Protein AF-A0A6V7KTI0-F1 (afdb_monomer_lite)

pLDDT: mean 82.79, std 10.91, range [51.28, 94.25]

Radius of gyration: 17.13 Å; chains: 1; bounding box: 45×37×36 Å

Foldseek 3Di:
DDDDDDDDPVHDDDDDDDPPDDDDFFDKDKDKDQFFDFDQDPVRDTDTHGDPDIKMFIKTWHQPVVVVVVVDDADNNPDTDIDTDPDDTDD

Sequence (91 aa):
VDEPFNLGPNVAIRGIAPADYAYTPETRCTLAGWGATIKKDENDEIELVPVHTLHWTDVTMKNAKECNDNGQKVRPQAELCTLSSPGHLRP

Secondary structure (DSSP, 8-state):
-PPPPPPBTTB-PPPPPPTT-PPPTT-EEEEEE-PPEEEE-TT--EEEE--SS-EEEEEEEE-HHHHHHTT----TTT--EEEEPTT--B-

Organism: NCBI:txid1563983

InterPro domains:
  IPR009003 Peptidase S1, PA clan [SSF50494] (2-87)

Structure (mmCIF, N/CA/C/O backbone):
data_AF-A0A6V7KTI0-F1
#
_entry.id   AF-A0A6V7KTI0-F1
#
loop_
_atom_site.group_PDB
_atom_site.id
_atom_site.type_symbol
_atom_site.label_atom_id
_atom_site.label_alt_id
_atom_site.label_comp_id
_atom_site.label_asym_id
_atom_site.label_entity_id
_atom_site.label_seq_id
_atom_site.pdbx_PDB_ins_code
_atom_site.Cartn_x
_atom_site.Cartn_y
_atom_site.Cartn_z
_atom_site.occupancy
_atom_site.B_iso_or_equiv
_atom_site.auth_seq_id
_atom_site.auth_comp_id
_atom_site.auth_asym_id
_atom_site.auth_atom_id
_atom_site.pdbx_PDB_model_num
ATOM 1 N N . VAL A 1 1 ? 11.734 -27.432 -10.057 1.00 58.47 1 VAL A N 1
ATOM 2 C CA . VAL A 1 1 ? 12.469 -26.464 -9.216 1.00 58.47 1 VAL A CA 1
ATOM 3 C C . VAL A 1 1 ? 12.504 -25.191 -10.011 1.00 58.47 1 VAL A C 1
ATOM 5 O O . VAL A 1 1 ? 13.018 -25.231 -11.121 1.00 58.47 1 VAL A O 1
ATOM 8 N N . ASP A 1 2 ? 11.866 -24.143 -9.509 1.00 82.62 2 ASP A N 1
ATOM 9 C CA . ASP A 1 2 ? 11.886 -22.845 -10.176 1.00 82.62 2 ASP A CA 1
ATOM 10 C C . ASP A 1 2 ? 13.304 -22.271 -10.090 1.00 82.62 2 ASP A C 1
ATOM 12 O O . ASP A 1 2 ? 13.960 -22.374 -9.049 1.00 82.62 2 ASP A O 1
ATOM 16 N N . GLU A 1 3 ? 13.807 -21.739 -11.202 1.00 85.88 3 GLU A N 1
ATOM 17 C CA . GLU A 1 3 ? 15.125 -21.110 -11.238 1.00 85.88 3 GLU A CA 1
ATOM 18 C C . GLU A 1 3 ? 15.112 -19.802 -10.428 1.00 85.88 3 GLU A C 1
ATOM 20 O O . GLU A 1 3 ? 14.115 -19.071 -10.441 1.00 85.88 3 GLU A O 1
ATOM 25 N N . PRO A 1 4 ? 16.201 -19.477 -9.707 1.00 87.50 4 PRO A N 1
ATOM 26 C CA . PRO A 1 4 ? 16.296 -18.213 -8.990 1.00 87.50 4 PRO A CA 1
ATOM 27 C C . PRO A 1 4 ? 16.258 -17.031 -9.968 1.00 87.50 4 PRO A C 1
ATOM 29 O O . PRO A 1 4 ? 16.840 -17.077 -11.051 1.00 87.50 4 PRO A O 1
ATOM 32 N N . PHE A 1 5 ? 15.597 -15.942 -9.574 1.00 87.25 5 PHE A N 1
ATOM 33 C CA . PHE A 1 5 ? 15.529 -14.730 -10.386 1.00 87.25 5 PHE A CA 1
ATOM 34 C C . PHE A 1 5 ? 16.800 -13.885 -10.249 1.00 87.25 5 PHE A C 1
ATOM 36 O O . PHE A 1 5 ? 17.381 -13.757 -9.169 1.00 87.25 5 PHE A O 1
ATOM 43 N N . ASN A 1 6 ? 17.198 -13.246 -11.349 1.00 93.06 6 ASN A N 1
ATOM 44 C CA . ASN A 1 6 ? 18.295 -12.285 -11.355 1.00 93.06 6 ASN A CA 1
ATOM 45 C C . ASN A 1 6 ? 17.796 -10.906 -10.912 1.00 93.06 6 ASN A C 1
ATOM 47 O O . ASN A 1 6 ? 16.818 -10.385 -11.453 1.00 93.06 6 ASN A O 1
ATOM 51 N N . LEU A 1 7 ? 18.488 -10.302 -9.947 1.00 93.88 7 LEU A N 1
ATOM 52 C CA . LEU A 1 7 ? 18.242 -8.917 -9.550 1.00 93.88 7 LEU A CA 1
ATOM 53 C C . LEU A 1 7 ? 18.719 -7.950 -10.639 1.00 93.88 7 LEU A C 1
ATOM 55 O O . LEU A 1 7 ? 19.684 -8.218 -11.355 1.00 93.88 7 LEU A O 1
ATOM 59 N N . GLY A 1 8 ? 18.059 -6.801 -10.743 1.00 93.81 8 GLY A N 1
ATOM 60 C CA . GLY A 1 8 ? 18.378 -5.791 -11.744 1.00 93.81 8 GLY A CA 1
ATOM 61 C C . GLY A 1 8 ? 17.520 -4.534 -11.602 1.00 93.81 8 GLY A C 1
ATOM 62 O O . GLY A 1 8 ? 16.766 -4.405 -10.639 1.00 93.81 8 GLY A O 1
ATOM 63 N N . PRO A 1 9 ? 17.581 -3.604 -12.570 1.00 94.25 9 PRO A N 1
ATOM 64 C CA . PRO A 1 9 ? 16.833 -2.346 -12.499 1.00 94.25 9 PRO A CA 1
ATOM 65 C C . PRO A 1 9 ? 15.311 -2.548 -12.421 1.00 94.25 9 PRO A C 1
ATOM 67 O O . PRO A 1 9 ? 14.618 -1.721 -11.838 1.00 94.25 9 PRO A O 1
ATOM 70 N N . ASN A 1 10 ? 14.807 -3.668 -12.953 1.00 92.44 10 ASN A N 1
ATOM 71 C CA . ASN A 1 10 ? 13.380 -4.003 -12.985 1.00 92.44 10 ASN A CA 1
ATOM 72 C C . ASN A 1 10 ? 12.988 -5.113 -11.993 1.00 92.44 10 ASN A C 1
ATOM 74 O O . ASN A 1 10 ? 11.817 -5.473 -11.916 1.00 92.44 10 ASN A O 1
ATOM 78 N N . VAL A 1 11 ? 13.950 -5.678 -11.251 1.00 93.38 11 VAL A N 1
ATOM 79 C CA . VAL A 1 11 ? 13.719 -6.768 -10.290 1.00 93.38 11 VAL A CA 1
ATOM 80 C C . VAL A 1 11 ? 14.498 -6.470 -9.017 1.00 93.38 11 VAL A C 1
ATOM 82 O O . VAL A 1 11 ? 15.722 -6.594 -8.974 1.00 93.38 11 VAL A O 1
ATOM 85 N N . ALA A 1 12 ? 13.777 -6.084 -7.969 1.00 92.00 12 ALA A N 1
ATOM 86 C CA . ALA A 1 12 ? 14.349 -5.758 -6.671 1.00 92.00 12 ALA A CA 1
ATOM 87 C C . ALA A 1 12 ? 13.506 -6.352 -5.541 1.00 92.00 12 ALA A C 1
ATOM 89 O O . ALA A 1 12 ? 12.278 -6.392 -5.614 1.00 92.00 12 ALA A O 1
ATOM 90 N N . ILE A 1 13 ? 14.175 -6.770 -4.469 1.00 91.75 13 ILE A N 1
ATOM 91 C CA . ILE A 1 13 ? 13.525 -7.243 -3.247 1.00 91.75 13 ILE A CA 1
ATOM 92 C C . ILE A 1 13 ? 13.167 -6.030 -2.383 1.00 91.75 13 ILE A C 1
ATOM 94 O O . ILE A 1 13 ? 13.961 -5.098 -2.235 1.00 91.75 13 ILE A O 1
ATOM 98 N N . ARG A 1 14 ? 11.962 -6.034 -1.807 1.00 89.88 14 ARG A N 1
ATOM 99 C CA . ARG A 1 14 ? 11.544 -5.047 -0.804 1.00 89.88 14 ARG A CA 1
ATOM 100 C C . ARG A 1 14 ? 11.806 -5.579 0.599 1.00 89.88 14 ARG A C 1
ATOM 102 O O . ARG A 1 14 ? 11.668 -6.772 0.852 1.00 89.88 14 ARG A O 1
ATOM 109 N N . GLY A 1 15 ? 12.199 -4.677 1.496 1.00 91.12 15 GLY A N 1
ATOM 110 C CA . GLY A 1 15 ? 12.389 -5.004 2.905 1.00 91.12 15 GLY A CA 1
ATOM 111 C C . GLY A 1 15 ? 11.077 -5.439 3.555 1.00 91.12 15 GLY A C 1
ATOM 112 O O . GLY A 1 15 ? 10.006 -4.955 3.190 1.00 91.12 15 GLY A O 1
ATOM 113 N N . ILE A 1 16 ? 11.179 -6.347 4.520 1.00 90.38 16 ILE A N 1
ATOM 114 C CA . IL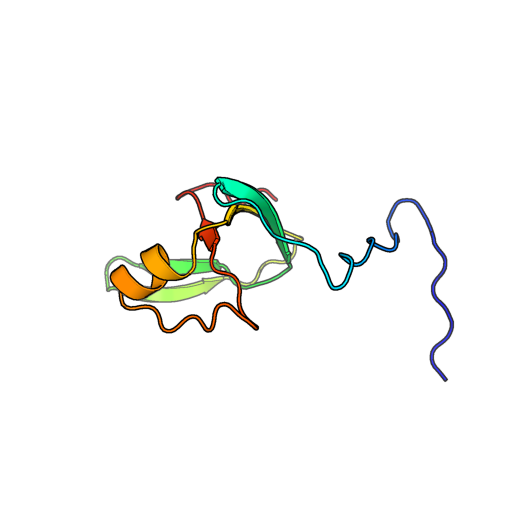E A 1 16 ? 10.057 -6.783 5.351 1.00 90.38 16 ILE A CA 1
ATOM 115 C C . ILE A 1 16 ? 10.089 -5.948 6.631 1.00 90.38 16 ILE A C 1
ATOM 117 O O . ILE A 1 16 ? 11.153 -5.779 7.230 1.00 90.38 16 ILE A O 1
ATOM 121 N N . ALA A 1 17 ? 8.939 -5.402 7.028 1.00 86.56 17 ALA A N 1
ATOM 122 C CA . ALA A 1 17 ? 8.826 -4.680 8.288 1.00 86.56 17 ALA A CA 1
ATOM 123 C C . ALA A 1 17 ? 9.152 -5.621 9.467 1.00 86.56 17 ALA A C 1
ATOM 125 O O . ALA A 1 17 ? 8.754 -6.789 9.434 1.00 86.56 17 ALA A O 1
ATOM 126 N N . PRO A 1 18 ? 9.878 -5.153 10.497 1.00 88.88 18 PRO A N 1
ATOM 127 C CA . PRO A 1 18 ? 10.168 -5.979 11.661 1.00 88.88 18 PRO A CA 1
ATOM 128 C C . PRO A 1 18 ? 8.877 -6.321 12.421 1.00 88.88 18 PRO A C 1
ATOM 130 O O . PRO A 1 18 ? 7.855 -5.651 12.278 1.00 88.88 18 PRO A O 1
ATOM 133 N N . ALA A 1 19 ? 8.912 -7.381 13.230 1.00 85.12 19 ALA A N 1
ATOM 134 C CA . ALA A 1 19 ? 7.723 -7.885 13.923 1.00 85.12 19 ALA A CA 1
ATOM 135 C C . ALA A 1 19 ? 7.114 -6.880 14.922 1.00 85.12 19 ALA A C 1
ATOM 137 O O . ALA A 1 19 ? 5.926 -6.955 15.219 1.00 85.12 19 ALA A O 1
ATOM 138 N N . ASP A 1 20 ? 7.918 -5.946 15.428 1.00 84.31 20 ASP A N 1
ATOM 139 C CA . ASP A 1 20 ? 7.527 -4.868 16.339 1.00 84.31 20 ASP A CA 1
ATOM 140 C C . ASP A 1 20 ? 7.183 -3.559 15.610 1.00 84.31 20 ASP A C 1
ATOM 142 O O . ASP A 1 20 ? 7.005 -2.520 16.248 1.00 84.31 20 ASP A O 1
ATOM 146 N N . TYR A 1 21 ? 7.077 -3.588 14.278 1.00 83.00 21 TYR A N 1
ATOM 147 C CA . TYR A 1 21 ? 6.732 -2.410 13.501 1.00 83.00 21 TYR A CA 1
ATOM 148 C C . TYR A 1 21 ? 5.347 -1.883 13.888 1.00 83.00 21 TYR A C 1
ATOM 150 O O . TYR A 1 21 ? 4.310 -2.465 13.562 1.00 83.00 21 TYR A O 1
ATOM 158 N N . ALA A 1 22 ? 5.338 -0.727 14.544 1.00 80.00 22 ALA A N 1
ATOM 159 C CA . ALA A 1 22 ? 4.143 0.066 14.749 1.00 80.00 22 ALA A CA 1
ATOM 160 C C . ALA A 1 22 ? 3.978 1.020 13.563 1.00 80.00 22 ALA A C 1
ATOM 162 O O . ALA A 1 22 ? 4.826 1.879 13.316 1.00 80.00 22 ALA A O 1
ATOM 163 N N . TYR A 1 23 ? 2.879 0.875 12.828 1.00 81.50 23 TYR A N 1
ATOM 164 C CA . TYR A 1 23 ? 2.543 1.834 11.786 1.00 81.50 23 TYR A CA 1
ATOM 165 C C . TYR A 1 23 ? 2.071 3.151 12.406 1.00 81.50 23 TYR A C 1
ATOM 167 O O . TYR A 1 23 ? 1.376 3.170 13.424 1.00 81.50 23 TYR A O 1
ATOM 175 N N . THR A 1 24 ? 2.392 4.260 11.748 1.00 85.12 24 THR A N 1
ATOM 176 C CA . THR A 1 24 ? 1.879 5.578 12.126 1.00 85.12 24 THR A CA 1
ATOM 177 C C . THR A 1 24 ? 0.630 5.875 11.293 1.00 85.12 24 THR A C 1
ATOM 179 O O . THR A 1 24 ? 0.697 5.788 10.062 1.00 85.12 24 THR A O 1
ATOM 182 N N . PRO A 1 25 ? -0.521 6.226 11.892 1.00 83.38 25 PRO A N 1
ATOM 183 C CA . PRO A 1 25 ? -1.652 6.757 11.133 1.00 83.38 25 PRO A CA 1
ATOM 184 C C . PRO A 1 25 ? -1.226 7.946 10.262 1.00 83.38 25 PRO A C 1
ATOM 186 O O . PRO A 1 25 ? -0.259 8.636 10.575 1.00 83.38 25 PRO A O 1
ATOM 189 N N . GLU A 1 26 ? -1.914 8.169 9.147 1.00 86.00 26 GLU A N 1
ATOM 190 C CA . GLU A 1 26 ? -1.547 9.156 8.119 1.00 86.00 26 GLU A CA 1
ATOM 191 C C . GLU A 1 26 ? -0.244 8.866 7.347 1.00 86.00 26 GLU A C 1
ATOM 193 O O . GLU A 1 26 ? 0.130 9.638 6.458 1.00 86.00 26 GLU A O 1
ATOM 198 N N . THR A 1 27 ? 0.425 7.734 7.604 1.00 89.62 27 THR A N 1
ATOM 199 C CA . THR A 1 27 ? 1.511 7.259 6.732 1.00 89.62 27 THR A CA 1
ATOM 200 C C . THR A 1 27 ? 0.987 7.076 5.313 1.00 89.62 27 THR A C 1
ATOM 202 O O . THR A 1 27 ? -0.025 6.408 5.091 1.00 89.62 27 THR A O 1
ATOM 205 N N . ARG A 1 28 ? 1.688 7.668 4.343 1.00 90.31 28 ARG A N 1
ATOM 206 C CA . ARG A 1 28 ? 1.407 7.477 2.919 1.00 90.31 28 ARG A CA 1
ATOM 207 C C . ARG A 1 28 ? 2.100 6.214 2.426 1.00 90.31 28 ARG A C 1
ATOM 209 O O . ARG A 1 28 ? 3.302 6.046 2.622 1.00 90.31 28 ARG A O 1
ATOM 216 N N . CYS A 1 29 ? 1.342 5.356 1.766 1.00 90.19 29 CYS A N 1
ATOM 217 C CA . CYS A 1 29 ? 1.816 4.135 1.134 1.00 90.19 29 CYS A CA 1
ATOM 218 C C . CYS A 1 29 ? 1.435 4.145 -0.347 1.00 90.19 29 CYS A C 1
ATOM 220 O O . CYS A 1 29 ? 0.499 4.832 -0.746 1.00 90.19 29 CYS A O 1
ATOM 222 N N . THR A 1 30 ? 2.122 3.343 -1.153 1.00 91.69 30 THR A N 1
ATOM 223 C CA . THR A 1 30 ? 1.783 3.161 -2.566 1.00 91.69 30 THR A CA 1
ATOM 224 C C . THR A 1 30 ? 1.248 1.752 -2.771 1.00 91.69 30 THR A C 1
ATOM 226 O O . THR A 1 30 ? 1.915 0.775 -2.429 1.00 91.69 30 THR A O 1
ATOM 229 N N . LEU A 1 31 ? 0.049 1.648 -3.339 1.00 89.75 31 LEU A N 1
ATOM 230 C CA . LEU A 1 31 ? -0.520 0.395 -3.818 1.00 89.75 31 LEU A CA 1
ATOM 231 C C . LEU A 1 31 ? -0.266 0.306 -5.321 1.00 89.75 31 LEU A C 1
ATOM 233 O O . LEU A 1 31 ? -0.648 1.219 -6.048 1.00 89.75 31 LEU A O 1
ATOM 237 N N . ALA A 1 32 ? 0.363 -0.774 -5.781 1.00 89.88 32 ALA A N 1
ATOM 238 C CA . ALA A 1 32 ? 0.649 -1.001 -7.194 1.00 89.88 32 ALA A CA 1
ATOM 239 C C . ALA A 1 32 ? 0.152 -2.381 -7.636 1.00 89.88 32 ALA A C 1
ATOM 241 O O . ALA A 1 32 ? 0.241 -3.348 -6.878 1.00 89.88 32 ALA A O 1
ATOM 242 N N . GLY A 1 33 ? -0.356 -2.480 -8.862 1.00 89.56 33 GLY A N 1
ATOM 243 C CA . GLY A 1 33 ? -0.797 -3.748 -9.433 1.00 89.56 33 GLY A CA 1
ATOM 244 C C . GLY A 1 33 ? -1.484 -3.607 -10.787 1.00 89.56 33 GLY A C 1
ATOM 245 O O . GLY A 1 33 ? -1.651 -2.510 -11.316 1.00 89.56 33 GLY A O 1
ATOM 246 N N . TRP A 1 34 ? -1.905 -4.750 -11.326 1.00 89.44 34 TRP A N 1
ATOM 247 C CA . TRP A 1 34 ? -2.663 -4.869 -12.579 1.00 89.44 34 TRP A CA 1
ATOM 248 C C . TRP A 1 34 ? -4.148 -5.173 -12.319 1.00 89.44 34 TRP A C 1
ATOM 250 O O . TRP A 1 34 ? -4.793 -5.897 -13.074 1.00 89.44 34 TRP A O 1
ATOM 260 N N . GLY A 1 35 ? -4.683 -4.688 -11.194 1.00 82.69 35 GLY A N 1
ATOM 261 C CA . GLY A 1 35 ? -6.095 -4.865 -10.852 1.00 82.69 35 GLY A CA 1
ATOM 262 C C . GLY A 1 35 ? -7.018 -4.149 -11.842 1.00 82.69 35 GLY A C 1
ATOM 263 O O . GLY A 1 35 ? -6.627 -3.165 -12.467 1.00 82.69 35 GLY A O 1
ATOM 264 N N . ALA A 1 36 ? -8.255 -4.629 -11.979 1.00 76.50 36 ALA A N 1
ATOM 265 C CA . ALA A 1 36 ? -9.252 -3.971 -12.818 1.00 76.50 36 ALA A CA 1
ATOM 266 C C . ALA A 1 36 ? -9.668 -2.617 -12.224 1.00 76.50 36 ALA A C 1
ATOM 268 O O . ALA A 1 36 ? -9.813 -2.474 -11.008 1.00 76.50 36 ALA A O 1
ATOM 269 N N . THR A 1 37 ? -9.907 -1.632 -13.090 1.00 69.00 37 THR A N 1
ATOM 270 C CA . THR A 1 37 ? -10.540 -0.379 -12.663 1.00 69.00 37 THR A CA 1
ATOM 271 C C . THR A 1 37 ? -12.048 -0.589 -12.620 1.00 69.00 37 THR A C 1
ATOM 273 O O . THR A 1 37 ? -12.628 -1.011 -13.617 1.00 69.00 37 THR A O 1
ATOM 276 N N . ILE A 1 38 ? -12.670 -0.292 -11.477 1.00 71.94 38 ILE A N 1
ATOM 277 C CA . ILE A 1 38 ? -14.129 -0.276 -11.326 1.00 71.94 38 ILE A CA 1
ATOM 278 C C . ILE A 1 38 ? -14.625 1.079 -11.824 1.00 71.94 38 ILE A C 1
ATOM 280 O O . ILE A 1 38 ? -14.355 2.105 -11.195 1.00 71.94 38 ILE A O 1
ATOM 284 N N . LYS A 1 39 ? -15.349 1.092 -12.941 1.00 66.00 39 LYS A N 1
ATOM 285 C CA . LYS A 1 39 ? -16.164 2.240 -13.341 1.00 66.00 39 LYS A CA 1
ATOM 286 C C . LYS A 1 39 ? -17.606 1.953 -12.958 1.00 66.00 39 LYS A C 1
ATOM 288 O O . LYS A 1 39 ? -18.090 0.850 -13.187 1.00 66.00 39 LYS A O 1
ATOM 293 N N . LYS A 1 40 ? -18.265 2.941 -12.360 1.00 65.94 40 LYS A N 1
ATOM 294 C CA . LYS A 1 40 ? -19.722 2.963 -12.271 1.00 65.94 40 LYS A CA 1
ATOM 295 C C . LYS A 1 40 ? -20.236 3.770 -13.449 1.00 65.94 40 LYS A C 1
ATOM 297 O O . LYS A 1 40 ? -19.770 4.897 -13.638 1.00 65.94 40 LYS A O 1
ATOM 302 N N . ASP A 1 41 ? -21.117 3.188 -14.246 1.00 68.12 41 ASP A N 1
ATOM 303 C CA . ASP A 1 41 ? -21.807 3.925 -15.299 1.00 68.12 41 ASP A CA 1
ATOM 304 C C . ASP A 1 41 ? -22.964 4.768 -14.721 1.00 68.12 41 ASP A C 1
ATOM 306 O O . ASP A 1 41 ? -23.169 4.848 -13.506 1.00 68.12 41 ASP A O 1
ATOM 310 N N . GLU A 1 42 ? -23.716 5.433 -15.597 1.00 75.56 42 GLU A N 1
ATOM 311 C CA . GLU A 1 42 ? -24.892 6.231 -15.224 1.00 75.56 42 GLU A CA 1
ATOM 312 C C . GLU A 1 42 ? -26.056 5.404 -14.644 1.00 75.56 42 GLU A C 1
ATOM 314 O O . GLU A 1 42 ? -26.971 5.975 -14.050 1.00 75.56 42 GLU A O 1
ATOM 319 N N . ASN A 1 43 ? -25.997 4.074 -14.763 1.00 77.75 43 ASN A N 1
ATOM 320 C CA . ASN A 1 43 ? -26.982 3.118 -14.264 1.00 77.75 43 ASN A CA 1
ATOM 321 C C . ASN A 1 43 ? -26.499 2.367 -13.008 1.00 77.75 43 ASN A C 1
ATOM 323 O O . ASN A 1 43 ? -27.143 1.403 -12.595 1.00 77.75 43 ASN A O 1
ATOM 327 N N . ASP A 1 44 ? -25.393 2.805 -12.386 1.00 75.25 44 ASP A N 1
ATOM 328 C CA . ASP A 1 44 ? -24.746 2.136 -11.246 1.00 75.25 44 ASP A CA 1
ATOM 329 C C . ASP A 1 44 ? -24.196 0.722 -11.564 1.00 75.25 44 ASP A C 1
ATOM 331 O O . ASP A 1 44 ? -23.843 -0.030 -10.646 1.00 75.25 44 ASP A O 1
ATOM 335 N N . GLU A 1 45 ? -24.053 0.352 -12.842 1.00 74.12 45 GLU A N 1
ATOM 336 C CA . GLU A 1 45 ? -23.427 -0.908 -13.244 1.00 74.12 45 GLU A CA 1
ATOM 337 C C . GLU A 1 45 ? -21.901 -0.841 -13.101 1.00 74.12 45 GLU A C 1
ATOM 339 O O . GLU A 1 45 ? -21.253 0.165 -13.404 1.00 74.12 45 GLU A O 1
ATOM 344 N N . ILE A 1 46 ? -21.312 -1.938 -12.609 1.00 74.44 46 ILE A N 1
ATOM 345 C CA .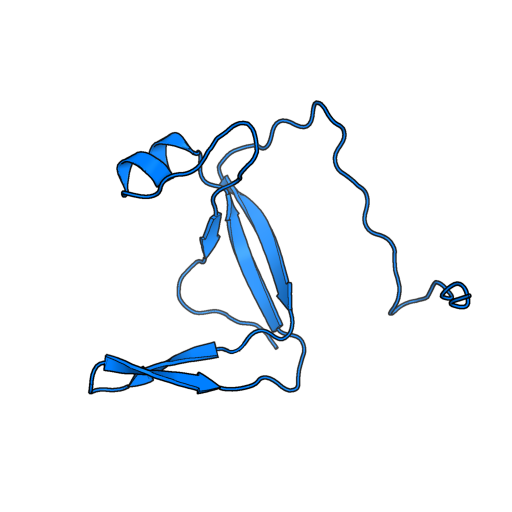 ILE A 1 46 ? -19.863 -2.070 -12.430 1.00 74.44 46 ILE A CA 1
ATOM 346 C C . ILE A 1 46 ? -19.245 -2.585 -13.729 1.00 74.44 46 ILE A C 1
ATOM 348 O O . ILE A 1 46 ? -19.320 -3.775 -14.035 1.00 74.44 46 ILE A O 1
ATOM 352 N N . GLU A 1 47 ? -18.555 -1.706 -14.450 1.00 75.56 47 GLU A N 1
ATOM 353 C CA . GLU A 1 47 ? -17.674 -2.095 -15.547 1.00 75.56 47 GLU A CA 1
ATOM 354 C C . GLU A 1 47 ? -16.261 -2.343 -14.997 1.00 75.56 47 GLU A C 1
ATOM 356 O O . GLU A 1 47 ? -15.625 -1.453 -14.420 1.00 75.56 47 GLU A O 1
ATOM 361 N N . LEU A 1 48 ? -15.758 -3.567 -15.181 1.00 74.88 48 LEU A N 1
ATOM 362 C CA . LEU A 1 48 ? -14.372 -3.924 -14.888 1.00 74.88 48 LEU A CA 1
ATOM 363 C C . LEU A 1 48 ? -13.523 -3.714 -16.137 1.00 74.88 48 LEU A C 1
ATOM 365 O O . LEU A 1 48 ? -13.572 -4.515 -17.069 1.00 74.88 48 LEU A O 1
ATOM 369 N N . VAL A 1 49 ? -12.703 -2.665 -16.139 1.00 72.50 49 VAL A N 1
ATOM 370 C CA . VAL A 1 49 ? -11.779 -2.407 -17.247 1.00 72.50 49 VAL A CA 1
ATOM 371 C C . VAL A 1 49 ? -10.437 -3.084 -16.948 1.00 72.50 49 VAL A C 1
ATOM 373 O O . VAL A 1 49 ? -9.771 -2.691 -15.980 1.00 72.50 49 VAL A O 1
ATOM 376 N N . PRO A 1 50 ? -10.022 -4.101 -17.731 1.00 71.25 50 PRO A N 1
ATOM 377 C CA . PRO A 1 50 ? -8.711 -4.717 -17.576 1.00 71.25 50 PRO A CA 1
ATOM 378 C C . PRO A 1 50 ? -7.610 -3.719 -17.942 1.00 71.25 50 PRO A C 1
ATOM 380 O O . PRO A 1 50 ? -7.733 -2.950 -18.895 1.00 71.25 50 PRO A O 1
ATOM 383 N N . VAL A 1 51 ? -6.516 -3.747 -17.183 1.00 77.38 51 VAL A N 1
ATOM 384 C CA . VAL A 1 51 ? -5.358 -2.877 -17.402 1.00 77.38 51 VAL A CA 1
ATOM 385 C C . VAL A 1 51 ? -4.199 -3.679 -17.989 1.00 77.38 51 VAL A C 1
ATOM 387 O O . VAL A 1 51 ? -3.857 -4.756 -17.504 1.00 77.38 51 VAL A O 1
ATOM 390 N N . HIS A 1 52 ? -3.593 -3.158 -19.056 1.00 85.75 52 HIS A N 1
ATOM 391 C CA . HIS A 1 52 ? -2.425 -3.771 -19.706 1.00 85.75 52 HIS A CA 1
ATOM 392 C C . HIS A 1 52 ? -1.094 -3.226 -19.175 1.00 85.75 52 HIS A C 1
ATOM 394 O O . HIS A 1 52 ? -0.033 -3.787 -19.439 1.00 85.75 52 HIS A O 1
ATOM 400 N N . THR A 1 53 ? -1.153 -2.134 -18.421 1.00 86.62 53 THR A N 1
ATOM 401 C CA . THR A 1 53 ? -0.016 -1.454 -17.806 1.00 86.62 53 THR A CA 1
ATOM 402 C C . THR A 1 53 ? -0.094 -1.582 -16.291 1.00 86.62 53 THR A C 1
ATOM 404 O O . THR A 1 53 ? -1.178 -1.734 -15.729 1.00 86.62 53 THR A O 1
ATOM 407 N N . LEU A 1 54 ? 1.062 -1.555 -15.626 1.00 88.19 54 LEU A N 1
ATOM 408 C CA . LEU A 1 54 ? 1.108 -1.472 -14.169 1.00 88.19 54 LEU A CA 1
ATOM 409 C C . LEU A 1 54 ? 0.532 -0.120 -13.754 1.00 88.19 54 LEU A C 1
ATOM 411 O O . LEU A 1 54 ? 0.959 0.899 -14.278 1.00 88.19 54 LEU A O 1
ATOM 415 N N . HIS A 1 55 ? -0.389 -0.108 -12.797 1.00 87.56 55 HIS A N 1
ATOM 416 C CA . HIS A 1 55 ? -0.878 1.130 -12.203 1.00 87.56 55 HIS A CA 1
ATOM 417 C C . HIS A 1 55 ? -0.477 1.214 -10.743 1.00 87.56 55 HIS A C 1
ATOM 419 O O . HIS A 1 55 ? -0.262 0.195 -10.078 1.00 87.56 55 HIS A O 1
ATOM 425 N N . TRP A 1 56 ? -0.434 2.438 -10.229 1.00 89.19 56 TRP A N 1
ATOM 426 C CA . TRP A 1 56 ? -0.301 2.671 -8.802 1.00 89.19 56 TRP A CA 1
ATOM 427 C C . TRP A 1 56 ? -1.128 3.859 -8.323 1.00 89.19 56 TRP A C 1
ATOM 429 O O . TRP A 1 56 ? -1.498 4.760 -9.083 1.00 89.19 56 TRP A O 1
ATOM 439 N N . THR A 1 57 ? -1.419 3.849 -7.028 1.00 86.81 57 THR A N 1
ATOM 440 C CA . THR A 1 57 ? -2.080 4.945 -6.329 1.00 86.81 57 THR A CA 1
ATOM 441 C C . THR A 1 57 ? -1.495 5.122 -4.938 1.00 86.81 57 THR A C 1
ATOM 443 O O . THR A 1 57 ? -1.043 4.159 -4.310 1.00 86.81 57 THR A O 1
ATOM 446 N N . ASP A 1 58 ? -1.511 6.362 -4.465 1.00 91.12 58 ASP A N 1
ATOM 447 C CA . ASP A 1 58 ? -1.123 6.682 -3.102 1.00 91.12 58 ASP A CA 1
ATOM 448 C C . ASP A 1 58 ? -2.334 6.516 -2.183 1.00 91.12 58 ASP A C 1
ATOM 450 O O . ASP A 1 58 ? -3.416 7.068 -2.412 1.00 91.12 58 ASP A O 1
ATOM 454 N N . VAL A 1 59 ? -2.133 5.755 -1.116 1.00 90.56 59 VAL A N 1
ATOM 455 C CA . VAL A 1 59 ? -3.117 5.515 -0.069 1.00 90.56 59 VAL A CA 1
ATOM 456 C C . VAL A 1 59 ? -2.591 6.040 1.254 1.00 90.56 59 VAL A C 1
ATOM 458 O O . VAL A 1 59 ? -1.387 6.049 1.512 1.00 90.56 59 VAL A O 1
ATOM 461 N N . THR A 1 60 ? -3.504 6.460 2.114 1.00 91.06 60 THR A N 1
ATOM 462 C CA . THR A 1 60 ? -3.160 6.937 3.450 1.00 91.06 60 THR A CA 1
ATOM 463 C C . THR A 1 60 ? -3.629 5.920 4.475 1.00 91.06 60 THR A C 1
ATOM 465 O O . THR A 1 60 ? -4.797 5.523 4.469 1.00 91.06 60 THR A O 1
ATOM 468 N N . MET A 1 61 ? -2.724 5.495 5.354 1.00 90.50 61 MET A N 1
ATOM 469 C CA . MET A 1 61 ? -3.050 4.607 6.463 1.00 90.50 61 MET A CA 1
ATOM 470 C C . MET A 1 61 ? -4.006 5.281 7.440 1.00 90.50 61 MET A C 1
ATOM 472 O O . MET A 1 61 ? -3.810 6.436 7.822 1.00 90.50 61 MET A O 1
ATOM 476 N N . LYS A 1 62 ? -5.010 4.530 7.881 1.00 90.31 62 LYS A N 1
ATOM 477 C CA . LYS A 1 62 ? -5.981 4.958 8.886 1.00 90.31 62 LYS A CA 1
ATOM 478 C C . LYS A 1 62 ? -5.912 4.054 10.096 1.00 90.31 62 LYS A C 1
ATOM 480 O O . LYS A 1 62 ? -5.578 2.872 9.991 1.00 90.31 62 LYS A O 1
ATOM 485 N N . ASN A 1 63 ? -6.212 4.621 11.259 1.00 89.00 63 ASN A N 1
ATOM 486 C CA . ASN A 1 63 ? -6.287 3.802 12.454 1.00 89.00 63 ASN A CA 1
ATOM 487 C C . ASN A 1 63 ? -7.496 2.851 12.344 1.00 89.00 63 ASN A C 1
ATOM 489 O O . ASN A 1 63 ? -8.521 3.160 11.730 1.00 89.00 63 ASN A O 1
ATOM 493 N N . ALA A 1 64 ? -7.369 1.659 12.926 1.00 89.44 64 ALA A N 1
ATOM 494 C CA . ALA A 1 64 ? -8.423 0.652 12.833 1.00 89.44 64 ALA A CA 1
ATOM 495 C C . ALA A 1 64 ? -9.738 1.114 13.487 1.00 89.44 64 ALA A C 1
ATOM 497 O O . ALA A 1 64 ? -10.813 0.706 13.052 1.00 89.44 64 ALA A O 1
ATOM 498 N N . LYS A 1 65 ? -9.661 1.992 14.499 1.00 90.06 65 LYS A N 1
ATOM 499 C CA . LYS A 1 65 ? -10.838 2.550 15.169 1.00 90.06 65 LYS A CA 1
ATOM 500 C C . LYS A 1 65 ? -11.693 3.368 14.198 1.00 90.06 65 LYS A C 1
ATOM 502 O O . LYS A 1 65 ? -12.871 3.083 14.072 1.00 90.06 65 LYS A O 1
ATOM 507 N N . GLU A 1 66 ? -11.105 4.312 13.475 1.00 89.38 66 GLU A N 1
ATOM 508 C CA . GLU A 1 66 ? -11.759 5.160 12.475 1.00 89.38 66 GLU A CA 1
ATOM 509 C C . GLU A 1 66 ? -12.388 4.326 11.365 1.00 89.38 66 GLU A C 1
ATOM 511 O O . GLU A 1 66 ? -13.502 4.607 10.932 1.00 89.38 66 GLU A O 1
ATOM 516 N N . CYS A 1 67 ? -11.711 3.274 10.907 1.00 90.44 67 CYS A N 1
ATOM 517 C CA . CYS A 1 67 ? -12.293 2.398 9.896 1.00 90.44 67 CYS A CA 1
ATOM 518 C C . CYS A 1 67 ? -13.497 1.623 10.439 1.00 90.44 67 CYS A C 1
ATOM 520 O O . CYS A 1 67 ? -14.520 1.531 9.762 1.00 90.44 67 CYS A O 1
ATOM 522 N N . ASN A 1 68 ? -13.412 1.125 11.672 1.00 92.38 68 ASN A N 1
ATOM 523 C CA . ASN A 1 68 ? -14.512 0.405 12.309 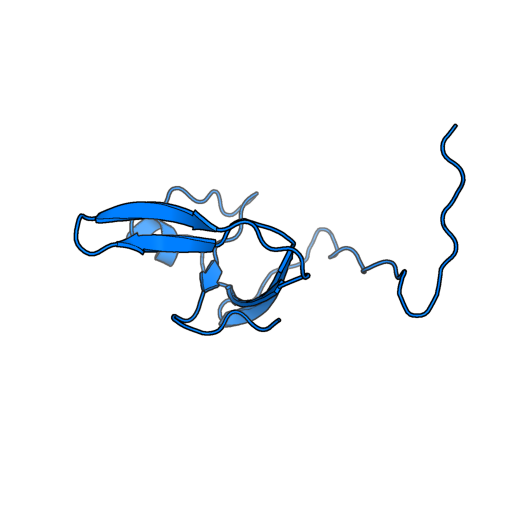1.00 92.38 68 ASN A CA 1
ATOM 524 C C . ASN A 1 68 ? -15.687 1.327 12.669 1.00 92.38 68 ASN A C 1
ATOM 526 O O . ASN A 1 68 ? -16.840 0.933 12.506 1.00 92.38 68 ASN A O 1
ATOM 530 N N . ASP A 1 69 ? -15.412 2.571 13.069 1.00 92.69 69 ASP A N 1
ATOM 531 C CA . ASP A 1 69 ? -16.426 3.610 13.281 1.00 92.69 69 ASP A CA 1
ATOM 532 C C . ASP A 1 69 ? -17.181 3.924 11.969 1.00 92.69 69 ASP A C 1
ATOM 534 O O . ASP A 1 69 ? -18.368 4.239 11.998 1.00 92.69 69 ASP A O 1
ATOM 538 N N . ASN A 1 70 ? -16.525 3.758 10.812 1.00 87.62 70 ASN A N 1
ATOM 539 C CA . ASN A 1 70 ? -17.119 3.867 9.472 1.00 87.62 70 ASN A CA 1
ATOM 540 C C . ASN A 1 70 ? -17.710 2.539 8.946 1.00 87.62 70 ASN A C 1
ATOM 542 O O . ASN A 1 70 ? -17.906 2.369 7.741 1.00 87.62 70 ASN A O 1
ATOM 546 N N . GLY A 1 71 ? -17.981 1.576 9.832 1.00 90.50 71 GLY A N 1
ATOM 547 C CA . GLY A 1 71 ? -18.674 0.326 9.505 1.00 90.50 71 GLY A CA 1
ATOM 548 C C . GLY A 1 71 ? -17.794 -0.790 8.934 1.00 90.50 71 GLY A C 1
ATOM 549 O O . GLY A 1 71 ? -18.321 -1.841 8.564 1.00 90.50 71 GLY A O 1
ATOM 550 N N . GLN A 1 72 ? -16.472 -0.604 8.874 1.00 90.69 72 GLN A N 1
ATOM 551 C CA . GLN A 1 72 ? -15.545 -1.689 8.536 1.00 90.69 72 GLN A CA 1
ATOM 552 C C . GLN A 1 72 ? -15.380 -2.664 9.719 1.00 90.69 72 GLN A C 1
ATOM 554 O O . GLN A 1 72 ? -15.798 -2.389 10.843 1.00 90.69 72 GLN A O 1
ATOM 559 N N . LYS A 1 73 ? -14.782 -3.836 9.473 1.00 91.88 73 LYS A N 1
ATOM 560 C CA . LYS A 1 73 ? -14.511 -4.865 10.498 1.00 91.88 73 LYS A CA 1
ATOM 561 C C . LYS A 1 73 ? -13.034 -5.259 10.513 1.00 91.88 73 LYS A C 1
ATOM 563 O O . LYS A 1 73 ? -12.692 -6.413 10.284 1.00 91.88 73 LYS A O 1
ATOM 568 N N . VAL A 1 74 ? -12.172 -4.278 10.755 1.00 92.12 74 VAL A N 1
ATOM 569 C CA . VAL A 1 74 ? -10.712 -4.411 10.776 1.00 92.12 74 VAL A CA 1
ATOM 570 C C . VAL A 1 74 ? -10.250 -4.990 12.112 1.00 92.12 74 VAL A C 1
ATOM 572 O O . VAL A 1 74 ? -10.609 -4.471 13.174 1.00 92.12 74 VAL A O 1
ATOM 575 N N . ARG A 1 75 ? -9.416 -6.034 12.060 1.00 90.19 75 ARG A N 1
ATOM 576 C CA . ARG A 1 75 ? -8.731 -6.653 13.208 1.00 90.19 75 ARG A CA 1
ATOM 577 C C . ARG A 1 75 ? -7.353 -6.008 13.417 1.00 90.19 75 ARG A C 1
ATOM 579 O O . ARG A 1 75 ? -6.419 -6.375 12.706 1.00 90.19 75 ARG A O 1
ATOM 586 N N . PRO A 1 76 ? -7.168 -5.096 14.393 1.00 82.06 76 PRO A N 1
ATOM 587 C CA . PRO A 1 76 ? -5.956 -4.270 14.492 1.00 82.06 76 PRO A CA 1
ATOM 588 C C . PRO A 1 76 ? -4.640 -5.051 14.652 1.00 82.06 76 PRO A C 1
ATOM 590 O O . PRO A 1 76 ? -3.573 -4.519 14.373 1.00 82.06 76 PRO A O 1
ATOM 593 N N . GLN A 1 77 ? -4.710 -6.301 15.115 1.00 82.19 77 GLN A N 1
ATOM 594 C CA . GLN A 1 77 ? -3.569 -7.195 15.312 1.00 82.19 77 GLN A CA 1
ATOM 595 C C . GLN A 1 77 ? -3.110 -7.933 14.043 1.00 82.19 77 GLN A C 1
ATOM 597 O O . GLN A 1 77 ? -2.079 -8.596 14.073 1.00 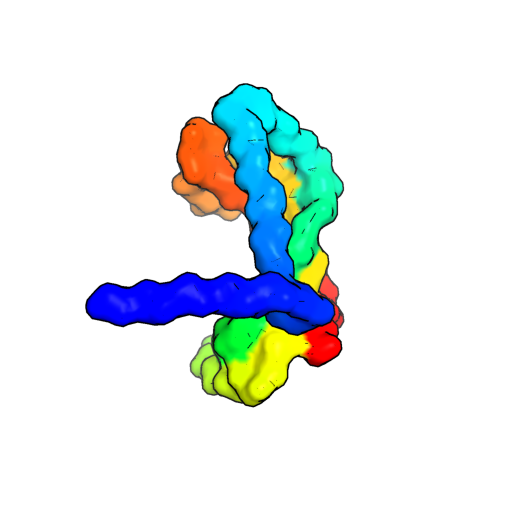82.19 77 GLN A O 1
ATOM 602 N N . ALA A 1 78 ? -3.895 -7.892 12.964 1.00 85.44 78 ALA A N 1
ATOM 603 C CA . ALA A 1 78 ? -3.636 -8.664 11.744 1.00 85.44 78 ALA A CA 1
ATOM 604 C C . ALA A 1 78 ? -3.907 -7.881 10.452 1.00 85.44 78 ALA A C 1
ATOM 606 O O . ALA A 1 78 ? -3.462 -8.290 9.383 1.00 85.44 78 ALA A O 1
ATOM 607 N N . GLU A 1 79 ? -4.655 -6.782 10.532 1.00 90.00 79 GLU A N 1
ATOM 608 C CA . GLU A 1 79 ? -5.154 -6.040 9.383 1.00 90.00 79 GLU A CA 1
ATOM 609 C C . GLU A 1 79 ? -4.869 -4.550 9.541 1.00 90.00 79 GLU A C 1
ATOM 611 O O . GLU A 1 79 ? -4.953 -3.977 10.630 1.00 90.00 79 GLU A O 1
ATOM 616 N N . LEU A 1 80 ? -4.568 -3.923 8.409 1.00 89.06 80 LEU A N 1
ATOM 617 C CA . LEU A 1 80 ? -4.365 -2.489 8.284 1.00 89.06 80 LEU A CA 1
ATOM 618 C C . LEU A 1 80 ? -5.454 -1.917 7.390 1.00 89.06 80 LEU A C 1
ATOM 620 O O . LEU A 1 80 ? -5.897 -2.557 6.437 1.00 89.06 80 LEU A O 1
ATOM 624 N N . CYS A 1 81 ? -5.862 -0.691 7.692 1.00 90.12 81 CYS A N 1
ATOM 625 C CA . CYS A 1 81 ? -6.843 0.029 6.907 1.00 90.12 81 CYS A CA 1
ATOM 626 C C . CYS A 1 81 ? -6.178 1.185 6.168 1.00 90.12 81 CYS A C 1
ATOM 628 O O . CYS A 1 81 ? -5.329 1.889 6.720 1.00 90.12 81 CYS A O 1
ATOM 630 N N . THR A 1 82 ? -6.582 1.399 4.920 1.00 90.00 82 THR A N 1
ATOM 631 C CA . THR A 1 82 ? -6.129 2.536 4.122 1.00 90.00 82 THR A CA 1
ATOM 632 C C . THR A 1 82 ? -7.308 3.152 3.387 1.00 90.00 82 THR A C 1
ATOM 634 O O . THR A 1 82 ? -8.289 2.469 3.092 1.00 90.00 82 THR A O 1
ATOM 637 N N . LEU A 1 83 ? -7.212 4.445 3.094 1.00 81.12 83 LEU A N 1
ATOM 638 C CA . LEU A 1 83 ? -8.135 5.136 2.20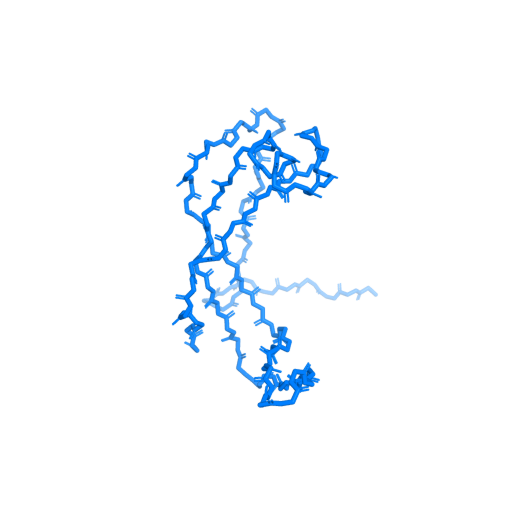2 1.00 81.12 83 LEU A CA 1
ATOM 639 C C . LEU A 1 83 ? -7.352 5.667 1.004 1.00 81.12 83 LEU A C 1
ATOM 641 O O . LEU A 1 83 ? -6.309 6.307 1.164 1.00 81.12 83 LEU A O 1
ATOM 645 N N . SER A 1 84 ? -7.864 5.409 -0.196 1.00 70.12 84 SER A N 1
ATOM 646 C CA . SER A 1 84 ? -7.378 6.054 -1.412 1.00 70.12 84 SER A CA 1
ATOM 647 C C . SER A 1 84 ? -7.891 7.489 -1.465 1.00 70.12 84 SER A C 1
ATOM 649 O O . SER A 1 84 ? -9.078 7.730 -1.231 1.00 70.12 84 SER A O 1
ATOM 651 N N . SER A 1 85 ? -7.034 8.437 -1.839 1.00 58.62 85 SER A N 1
ATOM 652 C CA . SER A 1 85 ? -7.528 9.760 -2.235 1.00 58.62 85 SER A CA 1
ATOM 653 C C . SER A 1 85 ? -8.334 9.608 -3.536 1.00 58.62 85 SER A C 1
ATOM 655 O O . SER A 1 85 ? -7.859 8.916 -4.441 1.00 58.62 85 SER A O 1
ATOM 657 N N . PRO A 1 86 ? -9.536 10.202 -3.674 1.00 52.81 86 PRO A N 1
ATOM 658 C CA . PRO A 1 86 ? -10.291 10.102 -4.917 1.00 52.81 86 PRO A CA 1
ATOM 659 C C . PRO A 1 86 ? -9.472 10.678 -6.085 1.00 52.81 86 PRO A C 1
ATOM 661 O O . PRO A 1 86 ? -9.046 11.829 -6.030 1.00 52.81 86 PRO A O 1
ATOM 664 N N . GLY A 1 87 ? -9.281 9.896 -7.153 1.00 51.28 87 GLY A N 1
ATOM 665 C CA . GLY A 1 87 ? -9.049 10.459 -8.489 1.00 51.28 87 GLY A CA 1
ATOM 666 C C . GLY A 1 87 ? -7.627 10.509 -9.061 1.00 51.28 87 GLY A C 1
ATOM 667 O O . GLY A 1 87 ? -7.409 11.311 -9.965 1.00 51.28 87 GLY A O 1
ATOM 668 N N . HIS A 1 88 ? -6.664 9.681 -8.642 1.00 53.56 88 HIS A N 1
ATOM 669 C CA . HIS A 1 88 ? -5.400 9.574 -9.396 1.00 53.56 88 HIS A CA 1
ATOM 670 C C . HIS A 1 88 ? -4.805 8.160 -9.365 1.00 53.56 88 HIS A C 1
ATOM 672 O O . HIS A 1 88 ? -3.966 7.829 -8.526 1.00 53.56 88 HIS A O 1
ATOM 678 N N . LEU A 1 89 ? -5.241 7.321 -10.308 1.00 58.03 89 LEU A N 1
ATOM 679 C CA . LEU A 1 89 ? -4.445 6.179 -10.756 1.00 58.03 89 LEU A CA 1
ATOM 680 C C . LEU A 1 89 ? -3.418 6.721 -11.746 1.00 58.03 89 LEU A C 1
ATOM 682 O O . LEU A 1 89 ? -3.794 7.348 -12.738 1.00 58.03 89 LEU A O 1
ATOM 686 N N . ARG A 1 90 ? -2.131 6.526 -11.461 1.00 58.25 90 ARG A N 1
ATOM 687 C CA . ARG A 1 90 ? -1.061 6.889 -12.394 1.00 58.25 90 ARG A CA 1
ATOM 688 C C . ARG A 1 90 ? -0.685 5.644 -13.213 1.00 58.25 90 ARG A C 1
ATOM 690 O O . ARG A 1 90 ? -0.632 4.559 -12.622 1.00 58.25 90 ARG A O 1
ATOM 697 N N . PRO A 1 91 ? -0.5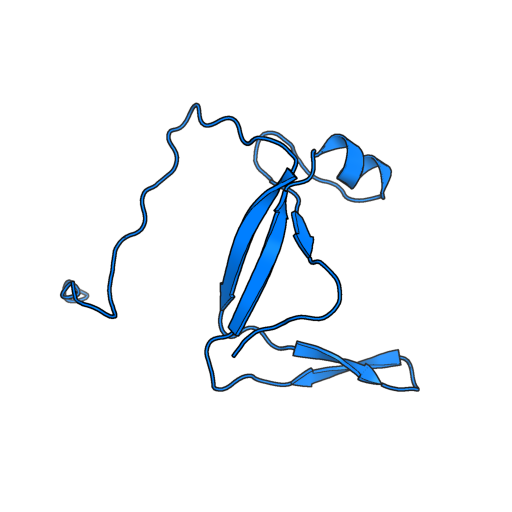58 5.761 -14.546 1.00 56.44 91 PRO A N 1
ATOM 698 C CA . PRO A 1 91 ? 0.016 4.719 -15.395 1.00 56.44 91 PRO A CA 1
ATOM 699 C C . PRO A 1 91 ? 1.536 4.650 -15.248 1.00 56.44 91 PRO A C 1
ATOM 701 O O . PRO A 1 91 ? 2.127 5.684 -14.858 1.00 56.44 91 PRO A O 1
#